Protein AF-A0AAW2NJZ6-F1 (afdb_monomer)

pLDDT: mean 84.11, std 8.39, range [53.22, 94.69]

Structure (mmCIF, N/CA/C/O backbone):
data_AF-A0AAW2NJZ6-F1
#
_entry.id   AF-A0AAW2NJZ6-F1
#
loop_
_atom_site.group_PDB
_atom_site.id
_atom_site.type_symbol
_atom_site.label_atom_id
_atom_site.label_alt_id
_atom_site.label_comp_id
_atom_site.label_asym_id
_atom_site.label_entity_id
_atom_site.label_seq_id
_atom_site.pdbx_PDB_ins_code
_atom_site.Cartn_x
_atom_site.Cartn_y
_atom_site.Cartn_z
_atom_site.occupancy
_atom_site.B_iso_or_equiv
_atom_site.auth_seq_id
_atom_site.auth_comp_id
_atom_site.auth_asym_id
_atom_site.auth_atom_id
_atom_site.pdbx_PDB_model_num
ATOM 1 N N . MET A 1 1 ? 8.288 14.869 -18.136 1.00 70.25 1 MET A N 1
ATOM 2 C CA . MET A 1 1 ? 6.839 15.159 -18.004 1.00 70.25 1 MET A CA 1
ATOM 3 C C . MET A 1 1 ? 6.023 13.905 -17.717 1.00 70.25 1 MET A C 1
ATOM 5 O O . MET A 1 1 ? 5.387 13.862 -16.675 1.00 70.25 1 MET A O 1
ATOM 9 N N . GLN A 1 2 ? 6.073 12.869 -18.565 1.00 76.31 2 GLN A N 1
ATOM 10 C CA . GLN A 1 2 ? 5.244 11.665 -18.394 1.00 76.31 2 GLN A CA 1
ATOM 11 C C . GLN A 1 2 ? 5.459 10.938 -17.051 1.00 76.31 2 GLN A C 1
ATOM 13 O O . GLN A 1 2 ? 4.488 10.651 -16.362 1.00 76.31 2 GLN A O 1
ATOM 18 N N . MET A 1 3 ? 6.709 10.737 -16.611 1.00 82.06 3 MET A N 1
ATOM 19 C CA . MET A 1 3 ? 6.988 10.101 -15.310 1.00 82.06 3 MET A CA 1
ATOM 20 C C . MET A 1 3 ? 6.472 10.906 -14.106 1.00 82.06 3 MET A C 1
ATOM 22 O O . MET A 1 3 ? 5.938 10.321 -13.173 1.00 82.06 3 MET A O 1
ATOM 26 N N . CYS A 1 4 ? 6.571 12.240 -14.130 1.00 85.12 4 CYS A N 1
ATOM 27 C CA . CYS A 1 4 ? 6.100 13.093 -13.032 1.00 85.12 4 CYS A CA 1
ATOM 28 C C . CYS A 1 4 ? 4.581 12.989 -12.849 1.00 85.12 4 CYS A C 1
ATOM 30 O O . CYS A 1 4 ? 4.103 12.897 -11.724 1.00 85.12 4 CYS A O 1
ATOM 32 N N . ILE A 1 5 ? 3.836 12.962 -13.958 1.00 87.50 5 ILE A N 1
ATOM 33 C CA . ILE A 1 5 ? 2.377 12.812 -13.942 1.00 87.50 5 ILE A CA 1
ATOM 34 C C . ILE A 1 5 ? 1.993 11.420 -13.431 1.00 87.50 5 ILE A C 1
ATOM 36 O O . ILE A 1 5 ? 1.113 11.312 -12.585 1.00 87.50 5 ILE A O 1
ATOM 40 N N . LEU A 1 6 ? 2.673 10.362 -13.889 1.00 84.50 6 LEU A N 1
ATOM 41 C CA . LEU A 1 6 ? 2.406 8.991 -13.441 1.00 84.50 6 LEU A CA 1
ATOM 42 C C . LEU A 1 6 ? 2.660 8.815 -11.940 1.00 84.50 6 LEU A C 1
ATOM 44 O O . LEU A 1 6 ? 1.821 8.245 -11.246 1.00 84.50 6 LEU A O 1
ATOM 48 N N . ILE A 1 7 ? 3.771 9.351 -11.426 1.00 86.25 7 ILE A N 1
ATOM 49 C CA . ILE A 1 7 ? 4.066 9.335 -9.987 1.00 86.25 7 ILE A CA 1
ATOM 50 C C . ILE A 1 7 ? 3.008 10.140 -9.232 1.00 86.25 7 ILE A C 1
ATOM 52 O O . ILE A 1 7 ? 2.464 9.649 -8.248 1.00 86.25 7 ILE A O 1
ATOM 56 N N . PHE A 1 8 ? 2.661 11.341 -9.701 1.00 89.12 8 PHE A N 1
ATOM 57 C CA . PHE A 1 8 ? 1.645 12.169 -9.054 1.00 89.12 8 PHE A CA 1
ATOM 58 C C . PHE A 1 8 ? 0.297 11.441 -8.959 1.00 89.12 8 PHE A C 1
ATOM 60 O O . PHE A 1 8 ? -0.269 11.333 -7.873 1.00 89.12 8 PHE A O 1
ATOM 67 N N . VAL A 1 9 ? -0.195 10.883 -10.065 1.00 88.81 9 VAL A N 1
ATOM 68 C CA . VAL A 1 9 ? -1.466 10.145 -10.098 1.00 88.81 9 VAL A CA 1
ATOM 69 C C . VAL A 1 9 ? -1.403 8.892 -9.223 1.00 88.81 9 VAL A C 1
ATOM 71 O O . VAL A 1 9 ? -2.314 8.666 -8.430 1.00 88.81 9 VAL A O 1
ATOM 74 N N . GLY A 1 10 ? -0.326 8.107 -9.314 1.00 86.31 10 GLY A N 1
ATOM 75 C CA . GLY A 1 10 ? -0.166 6.880 -8.531 1.00 86.31 10 GLY A CA 1
ATOM 76 C C . GLY A 1 10 ? -0.118 7.136 -7.024 1.00 86.31 10 GLY A C 1
ATOM 77 O O . GLY A 1 10 ? -0.811 6.462 -6.266 1.00 86.31 10 GLY A O 1
ATOM 78 N N . THR A 1 11 ? 0.634 8.152 -6.594 1.00 86.81 11 THR A N 1
ATOM 79 C CA . THR A 1 11 ? 0.792 8.476 -5.166 1.00 86.81 11 THR A CA 1
ATOM 80 C C . THR A 1 11 ? -0.519 8.979 -4.561 1.00 86.81 11 THR A C 1
ATOM 82 O O . THR A 1 11 ?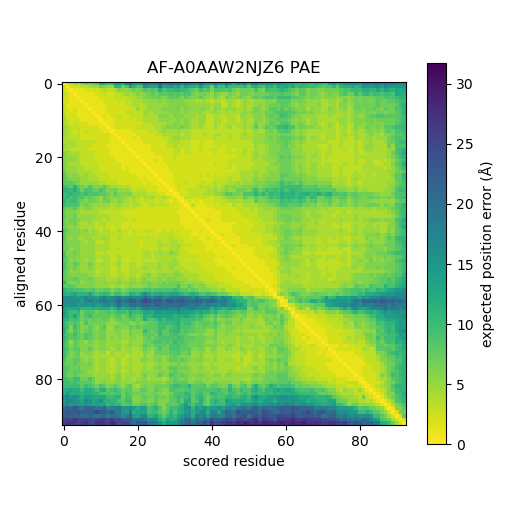 -0.910 8.545 -3.482 1.00 86.81 11 THR A O 1
ATOM 85 N N . ASN A 1 12 ? -1.248 9.848 -5.274 1.00 89.81 12 ASN A N 1
ATOM 86 C CA . ASN A 1 12 ? -2.556 10.314 -4.808 1.00 89.81 12 ASN A CA 1
ATOM 87 C C . ASN A 1 12 ? -3.593 9.175 -4.799 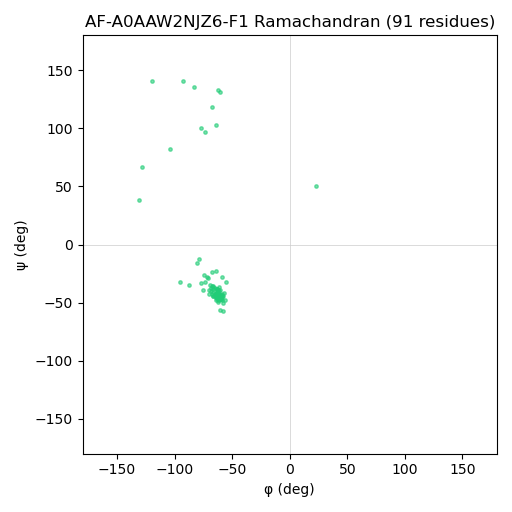1.00 89.81 12 ASN A C 1
ATOM 89 O O . ASN A 1 12 ? -4.370 9.057 -3.853 1.00 89.81 12 ASN A O 1
ATOM 93 N N . GLY A 1 13 ? -3.593 8.313 -5.822 1.00 88.00 13 GLY A N 1
ATOM 94 C CA . GLY A 1 13 ? -4.507 7.171 -5.920 1.00 88.00 13 GLY A CA 1
ATOM 95 C C . GLY A 1 13 ? -4.338 6.153 -4.789 1.00 88.00 13 GLY A C 1
ATOM 96 O O . GLY A 1 13 ? -5.332 5.693 -4.225 1.00 88.00 13 GLY A O 1
ATOM 97 N N . GLU A 1 14 ? -3.095 5.840 -4.415 1.00 87.31 14 GLU A N 1
ATOM 98 C CA . GLU A 1 14 ? -2.786 4.929 -3.305 1.00 87.31 14 GLU A CA 1
ATOM 99 C C . GLU A 1 14 ? -3.388 5.421 -1.982 1.00 87.31 14 GLU A C 1
ATOM 101 O O . GLU A 1 14 ? -4.058 4.657 -1.282 1.00 87.31 14 GLU A O 1
ATOM 106 N N . THR A 1 15 ? -3.258 6.717 -1.687 1.00 89.31 15 THR A N 1
ATOM 107 C CA . THR A 1 15 ? -3.776 7.308 -0.446 1.00 89.31 15 THR A CA 1
ATOM 108 C C . THR A 1 15 ? -5.304 7.213 -0.349 1.00 89.31 15 THR A C 1
ATOM 110 O O . THR A 1 15 ? -5.839 6.929 0.731 1.00 89.31 15 THR A O 1
ATOM 113 N N . TYR A 1 16 ? -6.027 7.391 -1.462 1.00 89.69 16 TYR A N 1
ATOM 114 C CA . TYR A 1 16 ? -7.480 7.186 -1.492 1.00 89.69 16 TYR A CA 1
ATOM 115 C C . TYR A 1 16 ? -7.854 5.734 -1.189 1.00 89.69 16 TYR A C 1
ATOM 117 O O . TYR A 1 16 ? -8.749 5.490 -0.377 1.00 89.69 16 TYR A O 1
ATOM 125 N N . PHE A 1 17 ? -7.154 4.775 -1.801 1.00 87.44 17 PHE A N 1
ATOM 126 C CA . PHE A 1 17 ? -7.435 3.352 -1.620 1.00 87.44 17 PHE A CA 1
ATOM 127 C C . PHE A 1 17 ? -7.203 2.908 -0.168 1.00 87.44 17 PHE A C 1
ATOM 129 O O . PHE A 1 17 ? -8.049 2.244 0.434 1.00 87.44 17 PHE A O 1
ATOM 136 N N . ASN A 1 18 ? -6.093 3.349 0.427 1.00 89.31 18 ASN A N 1
ATOM 137 C CA . ASN A 1 18 ? -5.753 3.068 1.819 1.00 89.31 18 ASN A CA 1
ATOM 138 C C . ASN A 1 18 ? -6.779 3.682 2.790 1.00 89.31 18 ASN A C 1
ATOM 140 O O . ASN A 1 18 ? -7.243 3.024 3.721 1.00 89.31 18 ASN A O 1
ATOM 144 N N . THR A 1 19 ? -7.220 4.915 2.525 1.00 91.50 19 THR A N 1
ATOM 145 C CA . THR A 1 19 ? -8.250 5.581 3.337 1.00 91.50 19 THR A CA 1
ATOM 146 C C . THR A 1 19 ? -9.594 4.858 3.255 1.00 91.50 19 THR A C 1
ATOM 148 O O . THR A 1 19 ? -10.232 4.639 4.284 1.00 91.50 19 THR A O 1
ATOM 151 N N . ALA A 1 20 ? -10.022 4.446 2.058 1.00 89.19 20 ALA A N 1
ATOM 152 C CA . ALA A 1 20 ? -11.271 3.709 1.875 1.00 89.19 20 ALA A CA 1
ATOM 153 C C . ALA A 1 20 ? -11.264 2.373 2.639 1.00 89.19 20 ALA A C 1
ATOM 155 O O . ALA A 1 20 ? -12.235 2.052 3.333 1.00 89.19 20 ALA A O 1
ATOM 156 N N . ALA A 1 21 ? -10.154 1.630 2.577 1.00 88.62 21 ALA A N 1
ATOM 157 C CA . ALA A 1 21 ? -9.970 0.400 3.345 1.00 88.62 21 ALA A CA 1
ATOM 158 C C . ALA A 1 21 ? -9.999 0.671 4.859 1.00 88.62 21 ALA A C 1
ATOM 160 O O . ALA A 1 21 ? -10.721 0.004 5.600 1.00 88.62 21 ALA A O 1
ATOM 161 N N . LEU A 1 22 ? -9.279 1.697 5.317 1.00 92.12 22 LEU A N 1
ATOM 162 C CA . LEU A 1 22 ? -9.198 2.058 6.728 1.00 92.12 22 LEU A CA 1
ATOM 163 C C . LEU A 1 22 ? -10.553 2.461 7.316 1.00 92.12 22 LEU A C 1
ATOM 165 O O . LEU A 1 22 ? -10.939 1.939 8.362 1.00 92.12 22 LEU A O 1
ATOM 169 N N . VAL A 1 23 ? -11.290 3.352 6.650 1.00 91.25 23 VAL A N 1
ATOM 170 C CA . VAL A 1 23 ? -12.612 3.796 7.120 1.00 91.25 23 VAL A CA 1
ATOM 171 C C . VAL A 1 23 ? -13.578 2.614 7.184 1.00 91.25 23 VAL A C 1
ATOM 173 O O . VAL A 1 23 ? -14.236 2.433 8.209 1.00 91.25 23 VAL A O 1
ATOM 176 N N . SER A 1 24 ? -13.592 1.764 6.154 1.00 88.94 24 SER A N 1
ATOM 177 C CA . SER A 1 24 ? -14.444 0.569 6.115 1.00 88.94 24 SER A CA 1
ATOM 178 C C . SER A 1 24 ? -14.137 -0.384 7.276 1.00 88.94 24 SER A C 1
ATOM 180 O O . SER A 1 24 ? -15.041 -0.812 7.991 1.00 88.94 24 SER A O 1
ATOM 182 N N . CYS A 1 25 ? -12.860 -0.682 7.536 1.00 88.25 25 CYS A N 1
ATOM 183 C CA . CYS A 1 25 ? -12.468 -1.591 8.615 1.00 88.25 25 CYS A CA 1
ATOM 184 C C . CYS A 1 25 ? -12.733 -1.017 10.015 1.00 88.25 25 CYS A C 1
ATOM 186 O O . CYS A 1 25 ? -13.138 -1.751 10.915 1.00 88.25 25 CYS A O 1
ATOM 188 N N . VAL A 1 26 ? -12.529 0.286 10.221 1.00 91.12 26 VAL A N 1
ATOM 189 C CA . VAL A 1 26 ? -12.795 0.932 11.516 1.00 91.12 26 VAL A CA 1
ATOM 190 C C . VAL A 1 26 ? -14.295 0.994 11.814 1.00 91.12 26 VAL A C 1
ATOM 192 O O . VAL A 1 26 ? -14.686 0.829 12.970 1.00 91.12 26 VAL A O 1
ATOM 195 N N . GLN A 1 27 ? -15.133 1.182 10.789 1.00 88.12 27 GLN A N 1
ATOM 196 C CA . GLN A 1 27 ? -16.592 1.089 10.915 1.00 88.12 27 GLN A CA 1
ATOM 197 C C . GLN A 1 27 ? -17.049 -0.342 11.231 1.00 88.12 27 GLN A C 1
ATOM 199 O O . GLN A 1 27 ? -17.957 -0.525 12.036 1.00 88.12 27 GLN A O 1
ATOM 204 N N . ASN A 1 28 ? -16.376 -1.346 10.666 1.00 86.75 28 ASN A N 1
ATOM 205 C CA . ASN A 1 28 ? -16.668 -2.760 10.896 1.00 86.75 28 ASN A CA 1
ATOM 206 C C . ASN A 1 28 ? -16.278 -3.250 12.306 1.00 86.75 28 ASN A C 1
ATOM 208 O O . ASN A 1 28 ? -16.885 -4.173 12.840 1.00 86.75 28 ASN A O 1
ATOM 212 N N . PHE A 1 29 ? -15.257 -2.642 12.922 1.00 87.88 29 PHE A N 1
ATOM 213 C CA . PHE A 1 29 ? -14.710 -3.052 14.223 1.00 87.88 29 PHE A CA 1
ATOM 214 C C . PHE A 1 29 ? -14.625 -1.877 15.219 1.00 87.88 29 PHE A C 1
ATOM 216 O O . PHE A 1 29 ? -13.532 -1.485 15.650 1.00 87.88 29 PHE A O 1
ATOM 223 N N . PRO A 1 30 ? -15.766 -1.314 15.661 1.00 84.56 30 PRO A N 1
ATOM 224 C CA . PRO A 1 30 ? -15.790 -0.069 16.433 1.00 84.56 30 PRO A CA 1
ATOM 225 C C . PRO A 1 30 ? -15.186 -0.182 17.841 1.00 84.56 30 PRO A C 1
ATOM 227 O O . PRO A 1 30 ? -14.726 0.831 18.380 1.00 84.56 30 PRO A O 1
ATOM 230 N N . LYS A 1 31 ? -15.146 -1.391 18.425 1.00 87.62 31 LYS A N 1
ATOM 231 C CA . LYS A 1 31 ? -14.504 -1.676 19.725 1.00 87.62 31 LYS A CA 1
ATOM 232 C C . LYS A 1 31 ? -12.977 -1.854 19.627 1.00 87.62 31 LYS A C 1
ATOM 234 O O . LYS A 1 31 ? -12.297 -1.740 20.640 1.00 87.62 31 LYS A O 1
ATOM 239 N N . SER A 1 32 ? -12.418 -2.071 18.432 1.00 88.56 32 SER A N 1
ATOM 240 C CA . SER A 1 32 ? -10.994 -2.413 18.238 1.00 88.56 32 SER A CA 1
ATOM 241 C C . SER A 1 32 ? -10.310 -1.556 17.167 1.00 88.56 32 SER A C 1
ATOM 243 O O . SER A 1 32 ? -9.462 -2.036 16.416 1.00 88.56 32 SER A O 1
ATOM 245 N N . ARG A 1 33 ? -10.641 -0.260 17.112 1.00 88.88 33 ARG A N 1
ATOM 246 C CA . ARG A 1 33 ? -10.153 0.663 16.068 1.00 88.88 33 ARG A CA 1
ATOM 247 C C . ARG A 1 33 ? -8.626 0.783 16.035 1.00 88.88 33 ARG A C 1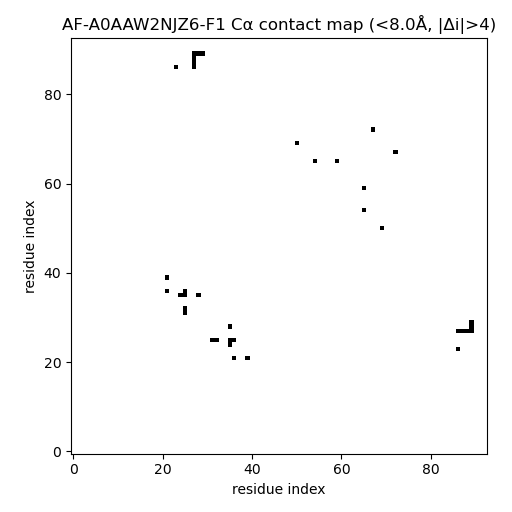
ATOM 249 O O . ARG A 1 33 ? -8.040 0.752 14.961 1.00 88.88 33 ARG A O 1
ATOM 256 N N . GLY A 1 34 ? -7.981 0.889 17.201 1.00 92.25 34 GLY A N 1
ATOM 257 C CA . GLY A 1 34 ? -6.522 1.037 17.313 1.00 92.25 34 GLY A CA 1
ATOM 258 C C . GLY A 1 34 ? -5.746 -0.146 16.714 1.00 92.25 34 GLY A C 1
ATOM 259 O O . GLY A 1 34 ? -4.958 0.064 15.792 1.00 92.25 34 GLY A O 1
ATOM 260 N N . PRO A 1 35 ? -5.995 -1.389 17.171 1.00 94.12 35 PRO A N 1
ATOM 261 C CA . PRO A 1 35 ? -5.379 -2.581 16.589 1.00 94.12 35 PRO A CA 1
ATOM 262 C C . PRO A 1 35 ? -5.646 -2.742 15.087 1.00 94.12 35 PRO A C 1
ATOM 264 O O . PRO A 1 35 ? -4.723 -3.043 14.337 1.00 94.12 35 PRO A O 1
ATOM 267 N N . VAL A 1 36 ? -6.877 -2.485 14.631 1.00 93.38 36 VAL A N 1
ATOM 268 C CA . VAL A 1 36 ? -7.252 -2.589 13.210 1.00 93.38 36 VAL A CA 1
ATOM 269 C C . VAL A 1 36 ? -6.441 -1.623 12.346 1.00 93.38 36 VAL A C 1
ATOM 271 O O . VAL A 1 36 ? -5.843 -2.043 11.357 1.00 93.38 36 VAL A O 1
ATOM 274 N N . VAL A 1 37 ? -6.342 -0.354 12.752 1.00 93.75 37 VAL A N 1
ATOM 275 C CA . VAL A 1 37 ? -5.519 0.651 12.057 1.00 93.75 37 VAL A CA 1
ATOM 276 C C . VAL A 1 37 ? -4.040 0.253 12.051 1.00 93.75 37 VAL A C 1
ATOM 278 O O . VAL A 1 37 ? -3.368 0.406 11.031 1.00 93.75 37 VAL A O 1
ATOM 281 N N . GLY A 1 38 ? -3.534 -0.291 13.163 1.00 94.69 38 GLY A N 1
ATOM 282 C CA . GLY A 1 38 ? -2.158 -0.781 13.263 1.00 94.69 38 GLY A CA 1
ATOM 283 C C . GLY A 1 38 ? -1.860 -1.913 12.277 1.00 94.69 38 GLY A C 1
ATOM 284 O O . GLY A 1 38 ? -0.855 -1.859 11.570 1.00 94.69 38 GLY A O 1
ATOM 285 N N . ILE A 1 39 ? -2.758 -2.896 12.177 1.00 94.50 39 ILE A N 1
ATOM 286 C CA . ILE A 1 39 ? -2.632 -4.029 11.251 1.00 94.50 39 ILE A CA 1
ATOM 287 C C . ILE A 1 39 ? -2.679 -3.553 9.794 1.00 94.50 39 ILE A C 1
ATOM 289 O O . ILE A 1 39 ? -1.802 -3.909 9.011 1.00 94.50 39 ILE A O 1
ATOM 293 N N . LEU A 1 40 ? -3.652 -2.707 9.436 1.00 91.94 40 LEU A N 1
ATOM 294 C CA . LEU A 1 40 ? -3.779 -2.136 8.086 1.00 91.94 40 LEU A CA 1
ATOM 295 C C . LEU A 1 40 ? -2.511 -1.392 7.659 1.00 91.94 40 LEU A C 1
ATOM 297 O O . LEU A 1 40 ? -1.972 -1.634 6.579 1.00 91.94 40 LEU A O 1
ATOM 301 N N . LYS A 1 41 ? -1.989 -0.526 8.532 1.00 90.50 41 LYS A N 1
ATOM 302 C CA . LYS A 1 41 ? -0.759 0.220 8.254 1.00 90.50 41 LYS A CA 1
ATOM 303 C C . LYS A 1 41 ? 0.467 -0.698 8.189 1.00 90.50 41 LYS A C 1
ATOM 305 O O . LYS A 1 41 ? 1.351 -0.473 7.364 1.00 90.50 41 LYS A O 1
ATOM 310 N N . GLY A 1 42 ? 0.504 -1.745 9.016 1.00 94.06 42 GLY A N 1
ATOM 311 C CA . GLY A 1 42 ? 1.523 -2.791 8.961 1.00 94.06 42 GLY A CA 1
ATOM 312 C C . GLY A 1 42 ? 1.544 -3.510 7.610 1.00 94.06 42 GLY A C 1
ATOM 313 O O . GLY A 1 42 ? 2.610 -3.644 7.012 1.00 94.06 42 GLY A O 1
ATOM 314 N N . PHE A 1 43 ? 0.376 -3.890 7.080 1.00 90.50 43 PHE A N 1
ATOM 315 C CA . PHE A 1 43 ? 0.265 -4.507 5.755 1.00 90.50 43 PHE A CA 1
ATOM 316 C C . PHE A 1 43 ? 0.712 -3.582 4.622 1.00 90.50 43 PHE A C 1
ATOM 318 O O . PHE A 1 43 ? 1.376 -4.050 3.698 1.00 90.50 43 PHE A O 1
ATOM 325 N N . ALA A 1 44 ? 0.418 -2.281 4.703 1.00 88.88 44 ALA A N 1
ATOM 326 C CA . ALA A 1 44 ? 0.892 -1.314 3.712 1.00 88.88 44 ALA A CA 1
ATOM 327 C C . ALA A 1 44 ? 2.433 -1.283 3.639 1.00 88.88 44 ALA A C 1
ATOM 329 O O . ALA A 1 44 ? 3.010 -1.384 2.555 1.00 88.88 44 ALA A O 1
ATOM 330 N N . GLY A 1 45 ? 3.111 -1.230 4.793 1.00 90.19 45 GLY A N 1
ATOM 331 C CA . GLY A 1 45 ? 4.576 -1.280 4.857 1.00 90.19 45 GLY A CA 1
ATOM 332 C C . GLY A 1 45 ? 5.156 -2.626 4.405 1.00 90.19 45 GLY A C 1
ATOM 333 O O . GLY A 1 45 ? 6.103 -2.664 3.618 1.00 90.19 45 GLY A O 1
ATOM 334 N N . LEU A 1 46 ? 4.554 -3.735 4.852 1.00 93.31 46 LEU A N 1
ATOM 335 C CA . LEU A 1 46 ? 4.942 -5.092 4.458 1.00 93.31 46 LEU A CA 1
ATOM 336 C C . LEU A 1 46 ? 4.855 -5.281 2.935 1.00 93.31 46 LEU A C 1
ATOM 338 O O . LEU A 1 46 ? 5.781 -5.819 2.331 1.00 93.31 46 LEU A O 1
ATOM 342 N N . SER A 1 47 ? 3.776 -4.807 2.304 1.00 89.50 47 SER A N 1
ATOM 343 C CA . SER A 1 47 ? 3.580 -4.904 0.854 1.00 89.50 47 SER A CA 1
ATOM 344 C C . SER A 1 47 ? 4.709 -4.217 0.081 1.00 89.50 47 SER A C 1
ATOM 346 O O . SER A 1 47 ? 5.219 -4.779 -0.887 1.00 89.50 47 SER A O 1
ATOM 348 N N . GLY A 1 48 ? 5.151 -3.034 0.524 1.00 88.44 48 GLY A N 1
ATOM 349 C CA . GLY A 1 48 ? 6.281 -2.329 -0.091 1.00 88.44 48 GLY A CA 1
ATOM 350 C C . GLY A 1 48 ? 7.600 -3.104 0.017 1.00 88.44 48 GLY A C 1
ATOM 351 O O . GLY A 1 48 ? 8.346 -3.208 -0.961 1.00 88.44 48 GLY A O 1
ATOM 352 N N . ALA A 1 49 ? 7.863 -3.717 1.175 1.00 92.44 49 ALA A N 1
ATOM 353 C CA . ALA A 1 49 ? 9.045 -4.556 1.374 1.00 92.44 49 ALA A CA 1
ATOM 354 C C . ALA A 1 49 ? 9.016 -5.817 0.493 1.00 92.44 49 ALA A C 1
ATOM 356 O O . ALA A 1 49 ? 10.023 -6.157 -0.130 1.00 92.44 49 ALA A O 1
ATOM 357 N N . ILE A 1 50 ? 7.863 -6.486 0.392 1.00 90.19 50 ILE A N 1
ATOM 358 C CA . ILE A 1 50 ? 7.686 -7.670 -0.461 1.00 90.19 50 ILE A CA 1
ATOM 359 C C . ILE A 1 50 ? 7.910 -7.309 -1.932 1.00 90.19 50 ILE A C 1
ATOM 361 O O . ILE A 1 50 ? 8.684 -7.983 -2.606 1.00 90.19 50 ILE A O 1
ATOM 365 N N . LEU A 1 51 ? 7.302 -6.225 -2.426 1.00 84.88 51 LEU A N 1
ATOM 366 C CA . LEU A 1 51 ? 7.483 -5.776 -3.812 1.00 84.88 51 LEU A CA 1
ATOM 367 C C . LEU A 1 51 ? 8.945 -5.440 -4.128 1.00 84.88 51 LEU A C 1
ATOM 369 O O . LEU A 1 51 ? 9.435 -5.789 -5.199 1.00 84.88 51 LEU A O 1
ATOM 373 N N . THR A 1 52 ? 9.660 -4.826 -3.183 1.00 86.88 52 THR A N 1
ATOM 374 C CA . THR A 1 52 ? 11.093 -4.531 -3.335 1.00 86.88 52 THR A CA 1
ATOM 375 C C . THR A 1 52 ? 11.918 -5.813 -3.456 1.00 86.88 52 THR A C 1
ATOM 377 O O . THR A 1 52 ? 12.808 -5.900 -4.300 1.00 86.88 52 THR A O 1
ATOM 380 N N . GLN A 1 53 ? 11.598 -6.837 -2.658 1.00 88.06 53 GLN A N 1
ATOM 381 C CA . GLN A 1 53 ? 12.263 -8.137 -2.754 1.00 88.06 53 GLN A CA 1
ATOM 382 C C . GLN A 1 53 ? 11.925 -8.872 -4.052 1.00 88.06 53 GLN A C 1
ATOM 384 O O . GLN A 1 53 ? 12.821 -9.440 -4.667 1.00 88.06 53 GLN A O 1
ATOM 389 N N . ILE A 1 54 ? 10.670 -8.820 -4.509 1.00 84.38 54 ILE A N 1
ATOM 390 C CA . ILE A 1 54 ? 10.273 -9.378 -5.809 1.00 84.38 54 ILE A CA 1
ATOM 391 C C . ILE A 1 54 ? 11.063 -8.695 -6.932 1.00 84.38 54 ILE A C 1
ATOM 393 O O . ILE A 1 54 ? 11.626 -9.378 -7.784 1.00 84.38 54 ILE A O 1
ATOM 397 N N . TYR A 1 55 ? 11.182 -7.364 -6.906 1.00 80.69 55 TYR A N 1
ATOM 398 C CA . TYR A 1 55 ? 11.982 -6.626 -7.885 1.00 80.69 55 TYR A CA 1
ATOM 399 C C . TYR A 1 55 ? 13.460 -7.053 -7.874 1.00 80.69 55 TYR A C 1
ATOM 401 O O . TYR A 1 55 ? 14.047 -7.264 -8.935 1.00 80.69 55 TYR A O 1
ATOM 409 N N . ALA A 1 56 ? 14.053 -7.229 -6.689 1.00 82.75 56 ALA A N 1
ATOM 410 C CA . ALA A 1 56 ? 15.440 -7.669 -6.553 1.00 82.75 56 ALA A CA 1
ATOM 411 C C . ALA A 1 56 ? 15.663 -9.115 -7.036 1.00 82.75 56 ALA A C 1
ATOM 413 O O . ALA A 1 56 ? 16.687 -9.405 -7.653 1.00 82.75 56 ALA A O 1
ATOM 414 N N . LEU A 1 57 ? 14.712 -10.016 -6.769 1.00 84.38 57 LEU A N 1
ATOM 415 C CA . LEU A 1 57 ? 14.841 -11.448 -7.050 1.00 84.38 57 LEU A CA 1
ATOM 416 C C . LEU A 1 57 ? 14.647 -11.785 -8.529 1.00 84.38 57 LEU A C 1
ATOM 418 O O . LEU A 1 57 ? 15.263 -12.715 -9.039 1.00 84.38 57 LEU A O 1
ATOM 422 N N . VAL A 1 58 ? 13.794 -11.035 -9.225 1.00 79.88 58 VAL A N 1
ATOM 423 C CA . VAL A 1 58 ? 13.388 -11.388 -10.587 1.00 79.88 58 VAL A CA 1
ATOM 424 C C . VAL A 1 58 ? 14.446 -11.015 -11.642 1.00 79.88 58 VAL A C 1
ATOM 426 O O . VAL A 1 58 ? 14.345 -11.516 -12.757 1.00 79.88 58 VAL A O 1
ATOM 429 N N . HIS A 1 59 ? 15.468 -10.204 -11.303 1.00 69.00 59 HIS A N 1
ATOM 430 C CA . HIS A 1 59 ? 16.659 -9.836 -12.113 1.00 69.00 59 HIS A CA 1
ATOM 431 C C . HIS A 1 59 ? 16.479 -9.985 -13.639 1.00 69.00 59 HIS A C 1
ATOM 433 O O . HIS A 1 59 ? 17.251 -10.656 -14.325 1.00 69.00 59 HIS A O 1
ATOM 439 N N . SER A 1 60 ? 15.396 -9.410 -14.168 1.00 64.81 60 SER A N 1
ATOM 440 C CA . SER A 1 60 ? 14.982 -9.642 -15.549 1.00 64.81 60 SER A CA 1
ATOM 441 C C . SER A 1 60 ? 15.578 -8.575 -16.458 1.00 64.81 60 SER A C 1
ATOM 443 O O . SER A 1 60 ? 15.579 -7.403 -16.077 1.00 64.81 60 SER A O 1
ATOM 445 N N . PRO A 1 61 ? 16.020 -8.942 -17.673 1.00 66.56 61 PRO A N 1
ATOM 446 C CA . PRO A 1 61 ? 16.517 -7.976 -18.652 1.00 66.56 61 PRO A CA 1
ATOM 44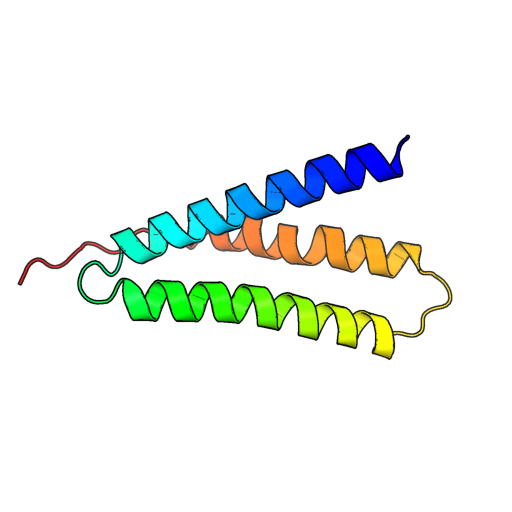7 C C . PRO A 1 61 ? 15.420 -6.998 -19.113 1.00 66.56 61 PRO A C 1
ATOM 449 O O . PRO A 1 61 ? 15.725 -5.889 -19.542 1.00 66.56 61 PRO A O 1
ATOM 452 N N . ASP A 1 62 ? 14.146 -7.385 -18.978 1.00 71.94 62 ASP A N 1
ATOM 453 C CA . ASP A 1 62 ? 12.982 -6.608 -19.407 1.00 71.94 62 ASP A CA 1
ATOM 454 C C . ASP A 1 62 ? 12.254 -5.941 -18.226 1.00 71.94 62 ASP A C 1
ATOM 456 O O . ASP A 1 62 ? 11.233 -6.420 -17.717 1.00 71.94 62 ASP A O 1
ATOM 460 N N . HIS A 1 63 ? 12.773 -4.792 -17.783 1.00 74.81 63 HIS A N 1
ATOM 461 C CA . HIS A 1 63 ? 12.227 -4.020 -16.656 1.00 74.81 63 HIS A CA 1
ATOM 462 C C . HIS A 1 63 ? 10.764 -3.579 -16.857 1.00 74.81 63 HIS A C 1
ATOM 464 O O . HIS A 1 63 ? 10.022 -3.432 -15.886 1.00 74.81 63 HIS A O 1
ATOM 470 N N . ALA A 1 64 ? 10.321 -3.403 -18.106 1.00 77.94 64 ALA A N 1
ATOM 471 C CA . ALA A 1 64 ? 8.953 -2.994 -18.426 1.00 77.94 64 ALA A CA 1
ATOM 472 C C . ALA A 1 64 ? 7.903 -4.044 -18.019 1.00 77.94 64 ALA A C 1
ATOM 474 O O . ALA A 1 64 ? 6.835 -3.684 -17.521 1.00 77.94 64 ALA A O 1
ATOM 475 N N . SER A 1 65 ? 8.216 -5.335 -18.171 1.00 76.25 65 SER A N 1
ATOM 476 C CA . SER A 1 65 ? 7.310 -6.433 -17.802 1.00 76.25 65 SER A CA 1
ATOM 477 C C . SER A 1 65 ? 7.073 -6.507 -16.287 1.00 76.25 65 SER A C 1
ATOM 479 O O . SER A 1 65 ? 5.949 -6.738 -15.838 1.00 76.25 65 SER A O 1
ATOM 481 N N . LEU A 1 66 ? 8.106 -6.210 -15.491 1.00 75.75 66 LEU A N 1
ATOM 482 C CA . LEU A 1 66 ? 8.021 -6.154 -14.031 1.00 75.75 66 LEU A CA 1
ATOM 483 C C . LEU A 1 66 ? 7.209 -4.958 -13.554 1.00 75.75 66 LEU A C 1
ATOM 485 O O . LEU A 1 66 ? 6.363 -5.100 -12.675 1.00 75.75 66 LEU A O 1
ATOM 489 N N . LEU A 1 67 ? 7.413 -3.791 -14.168 1.00 79.31 67 LEU A N 1
ATOM 490 C CA . LEU A 1 67 ? 6.610 -2.607 -13.869 1.00 79.31 67 LEU A CA 1
ATOM 491 C C . LEU A 1 67 ? 5.134 -2.831 -14.209 1.00 79.31 67 LEU A C 1
ATOM 493 O O . LEU A 1 67 ? 4.266 -2.438 -13.434 1.00 79.31 67 LEU A O 1
ATOM 497 N N . PHE A 1 68 ? 4.842 -3.510 -15.319 1.00 80.50 68 PHE A N 1
ATOM 498 C CA . PHE A 1 68 ? 3.477 -3.886 -15.677 1.00 80.50 68 PHE A CA 1
ATOM 499 C C . PHE A 1 68 ? 2.865 -4.853 -14.654 1.00 80.50 68 P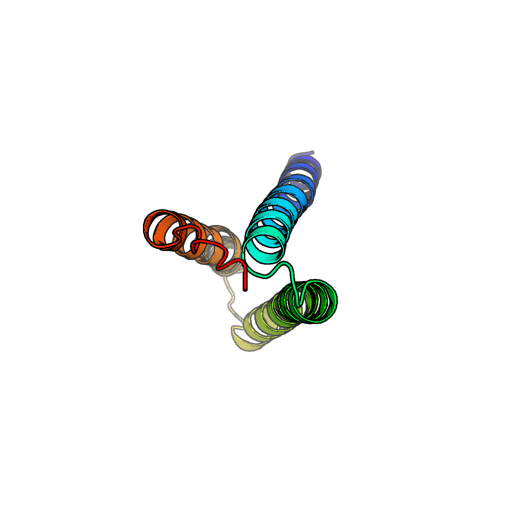HE A C 1
ATOM 501 O O . PHE A 1 68 ? 1.748 -4.634 -14.192 1.00 80.50 68 PHE A O 1
ATOM 508 N N . MET A 1 69 ? 3.611 -5.879 -14.237 1.00 82.06 69 MET A N 1
ATOM 509 C CA . MET A 1 69 ? 3.158 -6.856 -13.244 1.00 82.06 69 MET A CA 1
ATOM 510 C C . MET A 1 69 ? 2.868 -6.208 -11.880 1.00 82.06 69 MET A C 1
ATOM 512 O O . MET A 1 69 ? 1.831 -6.487 -11.281 1.00 82.06 69 MET A O 1
ATOM 516 N N . VAL A 1 70 ? 3.715 -5.282 -11.424 1.00 81.44 70 VAL A N 1
ATOM 517 C CA . VAL A 1 70 ? 3.515 -4.549 -10.161 1.00 81.44 70 VAL A CA 1
ATOM 518 C C . VAL A 1 70 ? 2.406 -3.498 -10.261 1.00 81.44 70 VAL A C 1
ATOM 520 O O . VAL A 1 70 ? 1.708 -3.264 -9.280 1.00 81.44 70 VAL A O 1
ATOM 523 N N . ALA A 1 71 ? 2.201 -2.873 -11.423 1.00 82.50 71 ALA A N 1
ATOM 524 C CA . ALA A 1 71 ? 1.125 -1.897 -11.611 1.00 82.50 71 ALA A CA 1
ATOM 525 C C . ALA A 1 71 ? -0.261 -2.561 -11.746 1.00 82.50 71 ALA A C 1
ATOM 527 O O . ALA A 1 71 ? -1.255 -2.062 -11.213 1.00 82.50 71 ALA A O 1
ATOM 528 N N . VAL A 1 72 ? -0.338 -3.692 -12.453 1.00 85.25 72 VAL A N 1
ATOM 529 C CA . VAL A 1 72 ? -1.607 -4.357 -12.798 1.00 85.25 72 VAL A CA 1
ATOM 530 C C . VAL A 1 72 ? -1.979 -5.465 -11.811 1.00 85.25 72 VAL A C 1
ATOM 532 O O . VAL A 1 72 ? -3.156 -5.676 -11.530 1.00 85.25 72 VAL A O 1
ATOM 535 N N . GLY A 1 73 ? -0.999 -6.161 -11.234 1.00 85.75 73 GLY A N 1
ATOM 536 C CA . GLY A 1 73 ? -1.244 -7.272 -10.310 1.00 85.75 73 GLY A CA 1
ATOM 537 C C . GLY A 1 73 ? -2.073 -6.866 -9.083 1.00 85.75 73 GLY A C 1
ATOM 538 O O . GLY A 1 73 ? -3.161 -7.411 -8.883 1.00 85.75 73 GLY A O 1
ATOM 539 N N . PRO A 1 74 ? -1.629 -5.878 -8.283 1.00 84.38 74 PRO A N 1
ATOM 540 C CA . PRO A 1 74 ? -2.371 -5.414 -7.112 1.00 84.38 74 PRO A CA 1
ATOM 541 C C . PRO A 1 74 ? -3.744 -4.832 -7.465 1.00 84.38 74 PRO A C 1
ATOM 543 O O . PRO A 1 74 ? -4.706 -5.047 -6.731 1.00 84.38 74 PRO A O 1
ATOM 546 N N . THR A 1 75 ? -3.861 -4.133 -8.599 1.00 86.06 75 THR A N 1
ATOM 547 C CA . THR A 1 75 ? -5.129 -3.527 -9.034 1.00 86.06 75 THR A CA 1
ATOM 548 C C . THR A 1 75 ? -6.151 -4.581 -9.459 1.00 86.06 75 THR A C 1
ATOM 550 O O . THR A 1 75 ? -7.314 -4.476 -9.076 1.00 86.06 75 THR A O 1
ATOM 553 N N . MET A 1 76 ? -5.737 -5.648 -10.150 1.00 89.44 76 MET A N 1
ATOM 554 C CA . MET A 1 76 ? -6.611 -6.791 -10.445 1.00 89.44 76 MET A CA 1
ATOM 555 C C . MET A 1 76 ? -7.131 -7.470 -9.175 1.00 89.44 76 MET A C 1
ATOM 557 O O . MET A 1 76 ? -8.324 -7.761 -9.079 1.00 89.44 76 MET A O 1
ATOM 561 N N . VAL A 1 77 ? -6.254 -7.706 -8.193 1.00 88.25 77 VAL A N 1
ATOM 562 C CA . VAL A 1 77 ? -6.644 -8.321 -6.914 1.00 88.25 77 VAL A CA 1
ATOM 563 C C . VAL A 1 77 ? -7.634 -7.424 -6.171 1.00 88.25 77 VAL A C 1
ATOM 565 O O . VAL A 1 77 ? -8.668 -7.901 -5.706 1.00 88.25 77 VAL A O 1
ATOM 568 N N . ALA A 1 78 ? -7.366 -6.119 -6.116 1.00 85.50 78 ALA A N 1
ATOM 569 C CA . ALA A 1 78 ? -8.244 -5.137 -5.495 1.00 85.50 78 ALA A CA 1
ATOM 570 C C . ALA A 1 78 ? -9.646 -5.109 -6.130 1.00 85.50 78 ALA A C 1
ATOM 572 O O . ALA A 1 78 ? -10.645 -5.174 -5.412 1.00 85.50 78 ALA A O 1
ATOM 573 N N . ILE A 1 79 ? -9.729 -5.069 -7.465 1.00 88.19 79 ILE A N 1
ATOM 574 C CA . ILE A 1 79 ? -11.006 -5.073 -8.197 1.00 88.19 79 ILE A CA 1
ATOM 575 C C . ILE A 1 79 ? -11.766 -6.384 -7.961 1.00 88.19 79 ILE A C 1
ATOM 577 O O . ILE A 1 79 ? -12.971 -6.355 -7.724 1.00 88.19 79 ILE A O 1
ATOM 581 N N . GLY A 1 80 ? -11.078 -7.530 -7.972 1.00 89.88 80 GLY A N 1
ATOM 582 C CA . GLY A 1 80 ? -11.701 -8.830 -7.711 1.00 89.88 80 GLY A CA 1
ATOM 583 C C . GLY A 1 80 ? -12.268 -8.947 -6.293 1.00 89.88 80 GLY A C 1
ATOM 584 O O . GLY A 1 80 ? -13.393 -9.411 -6.106 1.00 89.88 80 GLY A O 1
ATOM 585 N N . LEU A 1 81 ? -11.521 -8.474 -5.290 1.00 86.38 81 LEU A N 1
ATOM 586 C CA . LEU A 1 81 ? -11.947 -8.515 -3.889 1.00 86.38 81 LEU A CA 1
ATOM 587 C C . LEU A 1 81 ? -13.068 -7.519 -3.576 1.00 86.38 81 LEU A C 1
ATOM 589 O O . LEU A 1 81 ? -13.889 -7.798 -2.703 1.00 86.38 81 LEU A O 1
ATOM 593 N N . MET A 1 82 ? -13.158 -6.398 -4.299 1.00 82.94 82 MET A N 1
ATOM 594 C CA . MET A 1 82 ? -14.195 -5.380 -4.082 1.00 82.94 82 MET A CA 1
ATOM 595 C C . MET A 1 82 ? -15.620 -5.953 -4.162 1.00 82.94 82 MET A C 1
ATOM 597 O O . MET A 1 82 ? -16.503 -5.507 -3.434 1.00 82.94 82 MET A O 1
ATOM 601 N N . PHE A 1 83 ? -15.852 -6.970 -4.997 1.00 81.19 83 PHE A N 1
ATOM 602 C CA . PHE A 1 83 ? -17.163 -7.618 -5.112 1.00 81.19 83 P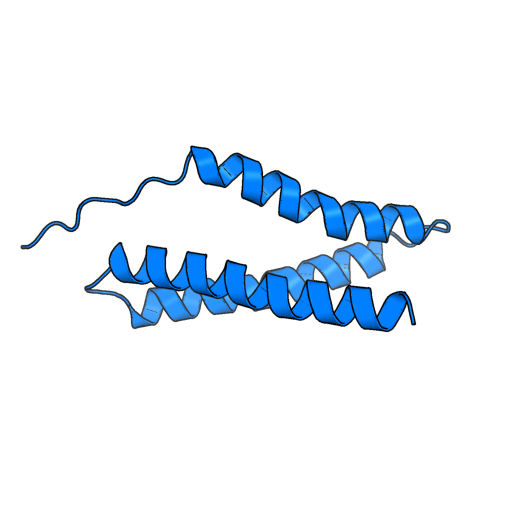HE A CA 1
ATOM 603 C C . PHE A 1 83 ? -17.502 -8.539 -3.934 1.00 81.19 83 PHE A C 1
ATOM 605 O O . PHE A 1 83 ? -18.681 -8.753 -3.644 1.00 81.19 83 PHE A O 1
ATOM 612 N N . ILE A 1 84 ? -16.480 -9.076 -3.266 1.00 83.00 84 ILE A N 1
ATOM 613 C CA . ILE A 1 84 ? -16.608 -10.040 -2.167 1.00 83.00 84 ILE A CA 1
ATOM 614 C C . ILE A 1 84 ? -16.757 -9.312 -0.827 1.00 83.00 84 ILE A C 1
ATOM 616 O O . ILE A 1 84 ? -17.482 -9.775 0.053 1.00 83.00 84 ILE A O 1
ATOM 620 N N . ILE A 1 85 ? -16.093 -8.164 -0.668 1.00 75.62 85 ILE A N 1
ATOM 621 C CA . ILE A 1 85 ? -16.109 -7.402 0.582 1.00 75.62 85 ILE A CA 1
ATOM 622 C C . ILE A 1 85 ? -17.518 -6.838 0.82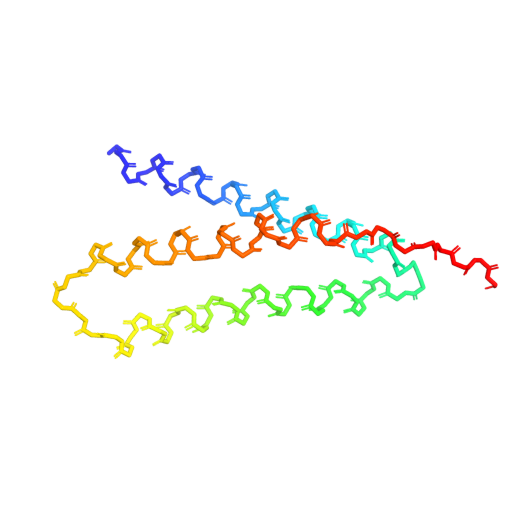0 1.00 75.62 85 ILE A C 1
ATOM 624 O O . ILE A 1 85 ? -18.046 -6.035 0.047 1.00 75.62 85 ILE A O 1
ATOM 628 N N . ARG A 1 86 ? -18.133 -7.263 1.924 1.00 78.38 86 ARG A N 1
ATOM 629 C CA . ARG A 1 86 ? -19.406 -6.749 2.436 1.00 78.38 86 ARG A CA 1
ATOM 630 C C . ARG A 1 86 ? -19.184 -6.175 3.836 1.00 78.38 86 ARG A C 1
ATOM 632 O O . ARG A 1 86 ? -18.416 -6.765 4.596 1.00 78.38 86 ARG A O 1
ATOM 639 N N . PRO A 1 87 ? -19.829 -5.049 4.186 1.00 72.88 87 PRO A N 1
ATOM 640 C CA . PRO A 1 87 ? -19.803 -4.551 5.554 1.00 72.88 87 PRO A CA 1
ATOM 641 C C . PRO A 1 87 ? -20.463 -5.577 6.483 1.00 72.88 87 PRO A C 1
ATOM 643 O O . PRO A 1 87 ? -21.532 -6.103 6.172 1.00 72.88 87 PRO A O 1
ATOM 646 N N . VAL A 1 88 ? -19.814 -5.876 7.604 1.00 76.56 88 VAL A N 1
ATOM 64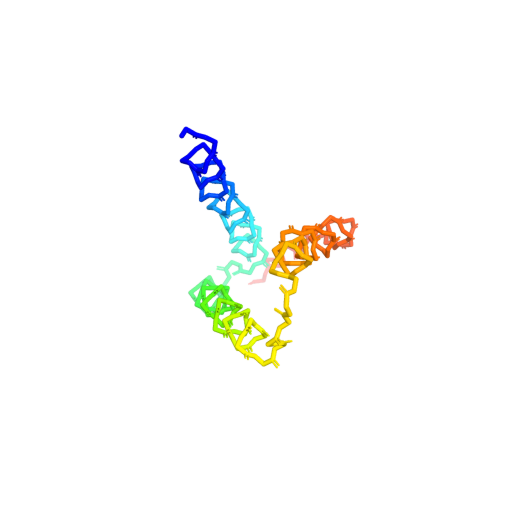7 C CA . VAL A 1 88 ? -20.364 -6.724 8.665 1.00 76.56 88 VAL A CA 1
ATOM 648 C C . VAL A 1 88 ? -21.255 -5.858 9.548 1.00 76.56 88 VAL A C 1
ATOM 650 O O . VAL A 1 88 ? -20.890 -4.734 9.902 1.00 76.56 88 VAL A O 1
ATOM 653 N N . GLU A 1 89 ? -22.432 -6.372 9.903 1.00 70.38 89 GLU A N 1
ATOM 654 C CA . GLU A 1 89 ? -23.319 -5.692 10.842 1.00 70.38 89 GLU A CA 1
ATOM 655 C C . GLU A 1 89 ? -22.631 -5.524 12.200 1.00 70.38 89 GLU A C 1
ATOM 657 O O . GLU A 1 89 ? -22.056 -6.455 12.769 1.00 70.38 89 GLU A O 1
ATOM 662 N N . VAL A 1 90 ? -22.681 -4.303 12.726 1.00 66.75 90 VAL A N 1
ATOM 663 C CA . VAL A 1 90 ? -22.112 -3.980 14.030 1.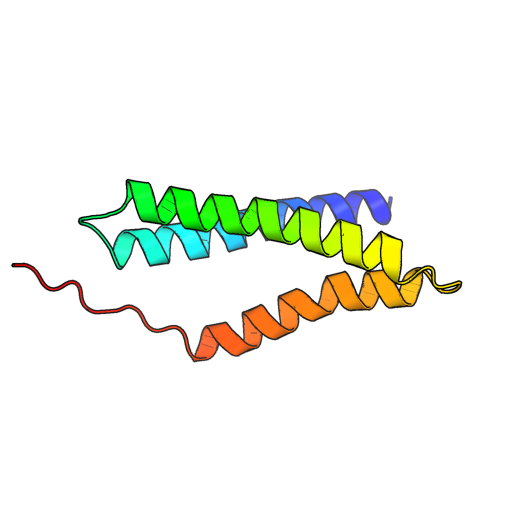00 66.75 90 VAL A CA 1
ATOM 664 C C . VAL A 1 90 ? -23.058 -4.497 15.111 1.00 66.75 90 VAL A C 1
ATOM 666 O O . VAL A 1 90 ? -24.050 -3.844 15.437 1.00 66.75 90 VAL A O 1
ATOM 669 N N . THR A 1 91 ? -22.747 -5.652 15.701 1.00 61.41 91 THR A N 1
ATOM 670 C CA . THR A 1 91 ? -23.470 -6.156 16.877 1.00 61.41 91 THR A CA 1
ATOM 671 C C . THR A 1 91 ? -23.257 -5.205 18.061 1.00 61.41 91 THR A C 1
ATOM 673 O O . THR A 1 91 ? -22.200 -5.207 18.697 1.00 61.41 91 THR A O 1
ATOM 676 N N . ASN A 1 92 ? -24.264 -4.376 18.355 1.00 56.44 92 ASN A N 1
ATOM 677 C CA . ASN A 1 92 ? -24.358 -3.610 19.598 1.00 56.44 92 ASN A CA 1
ATOM 678 C C . ASN A 1 92 ? -24.730 -4.579 20.732 1.00 56.44 92 ASN A C 1
ATOM 680 O O . ASN A 1 92 ? -25.894 -4.934 20.893 1.00 56.44 92 ASN A O 1
ATOM 684 N N . ASN A 1 93 ? -23.722 -5.040 21.471 1.00 53.22 93 ASN A N 1
ATOM 685 C CA . ASN A 1 93 ? -23.876 -5.603 22.814 1.00 53.22 93 ASN A CA 1
ATOM 686 C C . ASN A 1 93 ? -23.155 -4.675 23.789 1.00 53.22 93 ASN A C 1
ATOM 688 O O . ASN A 1 93 ? -21.934 -4.445 23.558 1.00 53.22 93 ASN A O 1
#

Secondary structure (DSSP, 8-state):
-HHHHHHHHHHHHHHHHHHHHHHHHHHH-TT-HHHHHHHHHHHHHHHHHHHHHHHHHH--S-HHHHHHHHHHHHHHHHHHHHTT--PPP----

Sequence (93 aa):
MQMCILIFVGTNGETYFNTAALVSCVQNFPKSRGPVVGILKGFAGLSGAILTQIYALVHSPDHASLLFMVAVGPTMVAIGLMFIIRPVEVTNN

Radius of gyration: 16.55 Å; Cα contacts (8 Å, |Δi|>4): 19; chains: 1; bounding box: 41×27×42 Å

Foldseek 3Di:
DVVVVVCVCVVVVVVVVLVVVLVLQCVLCVPPSPVSNVVSVVVVVVVVVVLVVVLVVVPDPDVPVSVCCVVVVVVVVVVVCVVVDDRDDDDDD

InterPro domains:
  IPR010658 Nodulin-like [PF06813] (2-90)
  IPR036259 MFS transporter superfamily [SSF103473] (3-87)

Solvent-accessible surface area (backbone atoms only — not comparable to full-atom values): 5482 Å² total; per-residue (Å²): 110,72,66,61,52,51,50,53,54,51,57,57,50,50,53,53,53,53,46,54,54,47,54,54,51,38,66,49,34,72,93,47,41,67,63,52,53,51,51,55,53,49,50,56,55,50,50,54,54,51,52,51,50,51,62,64,71,59,74,56,95,57,60,66,61,54,52,47,48,66,62,46,49,59,51,52,53,52,61,61,45,58,78,72,65,67,88,59,82,71,81,88,125

Mean predicted aligned error: 6.44 Å

Organism: NCBI:txid2727405